Protein AF-A0A967CZK1-F1 (afdb_monomer_lite)

Structure (mmCIF, N/CA/C/O backbone):
data_AF-A0A967CZK1-F1
#
_entry.id   AF-A0A967CZK1-F1
#
loop_
_atom_site.group_PDB
_atom_site.id
_atom_site.type_symbol
_atom_site.label_atom_id
_atom_site.label_alt_id
_atom_site.label_comp_id
_atom_site.label_asym_id
_atom_site.label_entity_id
_atom_site.label_seq_id
_atom_site.pdbx_PDB_ins_code
_atom_site.Cartn_x
_atom_site.Cartn_y
_atom_site.Cartn_z
_atom_site.occupancy
_atom_site.B_iso_or_equiv
_atom_site.auth_seq_id
_atom_site.auth_comp_id
_atom_site.auth_asym_id
_atom_site.auth_atom_id
_atom_site.pdbx_PDB_model_num
ATOM 1 N N . MET A 1 1 ? 12.427 -15.627 -0.700 1.00 60.03 1 MET A N 1
ATOM 2 C CA . MET A 1 1 ? 11.035 -15.487 -1.178 1.00 60.03 1 MET A CA 1
ATOM 3 C C . MET A 1 1 ? 10.671 -14.025 -0.996 1.00 60.03 1 MET A C 1
ATOM 5 O O . MET A 1 1 ? 10.881 -13.523 0.099 1.00 60.03 1 MET A O 1
ATOM 9 N N . THR A 1 2 ? 10.289 -13.314 -2.055 1.00 72.50 2 THR A N 1
ATOM 10 C CA . THR A 1 2 ? 9.993 -11.878 -1.962 1.00 72.50 2 THR A CA 1
ATOM 11 C C . THR A 1 2 ? 8.768 -11.655 -1.083 1.00 72.50 2 THR A C 1
ATOM 13 O O . THR A 1 2 ? 7.706 -12.202 -1.367 1.00 72.50 2 THR A O 1
ATOM 16 N N . ASP A 1 3 ? 8.910 -10.856 -0.027 1.00 91.81 3 ASP A N 1
ATOM 17 C CA . ASP A 1 3 ? 7.783 -10.478 0.822 1.00 91.81 3 ASP A CA 1
ATOM 18 C C . ASP A 1 3 ? 7.037 -9.276 0.220 1.00 91.81 3 ASP A C 1
ATOM 20 O O . ASP A 1 3 ? 7.346 -8.109 0.482 1.00 91.81 3 ASP A O 1
ATOM 24 N N . TYR A 1 4 ? 6.060 -9.572 -0.639 1.00 96.31 4 TYR A N 1
ATOM 25 C CA . TYR A 1 4 ? 5.201 -8.559 -1.252 1.00 96.31 4 TYR A CA 1
ATOM 26 C C . TYR A 1 4 ? 4.310 -7.840 -0.234 1.00 96.31 4 TYR A C 1
ATOM 28 O O . TYR A 1 4 ? 3.977 -6.678 -0.459 1.00 96.31 4 TYR A O 1
ATOM 36 N N . ALA A 1 5 ? 3.955 -8.478 0.887 1.00 96.12 5 ALA A N 1
ATOM 37 C CA . ALA A 1 5 ? 3.138 -7.840 1.914 1.00 96.12 5 ALA A CA 1
ATOM 38 C C . ALA A 1 5 ? 3.919 -6.713 2.601 1.00 96.12 5 ALA A C 1
ATOM 40 O O . ALA A 1 5 ? 3.413 -5.595 2.689 1.00 96.12 5 ALA A O 1
ATOM 41 N N . THR A 1 6 ? 5.178 -6.960 2.978 1.00 96.25 6 THR A N 1
ATOM 42 C CA . THR A 1 6 ? 6.052 -5.913 3.534 1.00 96.25 6 THR A CA 1
ATOM 43 C C . THR A 1 6 ? 6.265 -4.767 2.542 1.00 96.25 6 THR A C 1
ATOM 45 O O . THR A 1 6 ? 6.120 -3.601 2.911 1.00 96.25 6 THR A O 1
ATOM 48 N N . ARG A 1 7 ? 6.531 -5.062 1.260 1.00 96.19 7 ARG A N 1
ATOM 49 C CA . ARG A 1 7 ? 6.691 -4.017 0.226 1.00 96.19 7 ARG A CA 1
ATOM 50 C C . ARG A 1 7 ? 5.408 -3.209 -0.005 1.00 96.19 7 ARG A C 1
ATOM 52 O O . ARG A 1 7 ? 5.482 -1.999 -0.211 1.00 96.19 7 ARG A O 1
ATOM 59 N N . ARG A 1 8 ? 4.238 -3.851 0.064 1.00 97.62 8 ARG A N 1
ATOM 60 C CA . ARG A 1 8 ? 2.933 -3.183 -0.030 1.00 97.62 8 ARG A CA 1
ATOM 61 C C . ARG A 1 8 ? 2.718 -2.216 1.125 1.00 97.62 8 ARG A C 1
ATOM 63 O O . ARG A 1 8 ? 2.349 -1.074 0.875 1.00 97.62 8 ARG A O 1
ATOM 70 N N . THR A 1 9 ? 2.999 -2.640 2.356 1.00 97.25 9 THR A N 1
ATOM 71 C CA . THR A 1 9 ? 2.926 -1.766 3.535 1.00 97.25 9 THR A CA 1
ATOM 72 C C . THR A 1 9 ? 3.866 -0.571 3.391 1.00 97.25 9 THR A C 1
ATOM 74 O O . THR A 1 9 ? 3.423 0.564 3.536 1.00 97.25 9 THR A O 1
ATOM 77 N N . MET A 1 10 ? 5.122 -0.801 2.989 1.00 96.81 10 MET A N 1
ATOM 78 C CA . MET A 1 10 ? 6.087 0.281 2.758 1.00 96.81 10 MET A CA 1
ATOM 79 C C . MET A 1 10 ? 5.598 1.290 1.712 1.00 96.81 10 MET A C 1
ATOM 81 O O . MET A 1 10 ? 5.675 2.493 1.949 1.00 96.81 10 MET A O 1
ATOM 85 N N . MET A 1 11 ? 5.067 0.830 0.575 1.00 97.44 11 MET A N 1
ATOM 86 C CA . MET A 1 11 ? 4.511 1.710 -0.461 1.00 97.44 11 MET A CA 1
ATOM 87 C C . MET A 1 11 ? 3.310 2.512 0.064 1.00 97.44 11 MET A C 1
ATOM 89 O O . MET A 1 11 ? 3.215 3.716 -0.176 1.00 97.44 11 MET A O 1
ATOM 93 N N . VAL A 1 12 ? 2.425 1.886 0.845 1.00 97.31 12 VAL A N 1
ATOM 94 C CA . VAL A 1 12 ? 1.290 2.587 1.459 1.00 97.31 12 VAL A CA 1
ATOM 95 C C . VAL A 1 12 ? 1.764 3.676 2.422 1.00 97.31 12 VAL A C 1
ATOM 97 O O . VAL A 1 12 ? 1.266 4.800 2.355 1.00 97.31 12 VAL A O 1
ATOM 100 N N . ASP A 1 13 ? 2.742 3.379 3.274 1.00 97.12 13 ASP A N 1
ATOM 101 C CA . ASP A 1 13 ? 3.243 4.328 4.270 1.00 97.12 13 ASP A CA 1
ATOM 102 C C . ASP A 1 13 ? 4.066 5.470 3.668 1.00 97.12 13 ASP A C 1
ATOM 104 O O . ASP A 1 13 ? 3.983 6.596 4.153 1.00 97.12 13 ASP A O 1
ATOM 108 N N . THR A 1 14 ? 4.839 5.202 2.614 1.00 95.94 14 THR A N 1
ATOM 109 C CA . THR A 1 14 ? 5.792 6.177 2.053 1.00 95.94 14 THR A CA 1
ATOM 110 C C . THR A 1 14 ? 5.271 6.939 0.840 1.00 95.94 14 THR A C 1
ATOM 112 O O . THR A 1 14 ? 5.761 8.031 0.573 1.00 95.94 14 THR A O 1
ATOM 115 N N . GLN A 1 15 ? 4.284 6.406 0.113 1.00 96.19 15 GLN A N 1
ATOM 116 C CA . GLN A 1 15 ? 3.783 7.018 -1.125 1.00 96.19 15 GLN A CA 1
ATOM 117 C C . GLN A 1 15 ? 2.295 7.362 -1.036 1.00 96.19 15 GLN A C 1
ATOM 119 O O . GLN A 1 15 ? 1.894 8.468 -1.389 1.00 96.19 15 GLN A O 1
ATOM 124 N N . ILE A 1 16 ? 1.457 6.448 -0.536 1.00 96.12 16 ILE A N 1
ATOM 125 C CA . ILE A 1 16 ? -0.005 6.631 -0.561 1.00 96.12 16 ILE A CA 1
ATOM 126 C C . ILE A 1 16 ? -0.480 7.572 0.547 1.00 96.12 16 ILE A C 1
ATOM 128 O O . ILE A 1 16 ? -1.159 8.555 0.260 1.00 96.12 16 ILE A O 1
ATOM 132 N N . ARG A 1 17 ? -0.124 7.300 1.808 1.00 96.81 17 ARG A N 1
ATOM 133 C CA . ARG A 1 17 ? -0.556 8.125 2.951 1.00 96.81 17 ARG A CA 1
ATOM 134 C C . ARG A 1 17 ? -0.042 9.571 2.879 1.00 96.81 17 ARG A C 1
ATOM 136 O O . ARG A 1 17 ? -0.837 10.456 3.184 1.00 96.81 17 ARG A O 1
ATOM 143 N N . PRO A 1 18 ? 1.210 9.842 2.450 1.00 96.75 18 PRO A N 1
ATOM 144 C CA . PRO A 1 18 ? 1.694 11.212 2.262 1.00 96.75 18 PRO A CA 1
ATOM 145 C C . PRO A 1 18 ? 1.011 11.965 1.114 1.00 96.75 18 PRO A C 1
ATOM 147 O O . PRO A 1 18 ? 1.041 13.188 1.100 1.00 96.75 18 PRO A O 1
ATOM 150 N N . SER A 1 19 ? 0.370 11.257 0.179 1.00 96.69 19 SER A N 1
ATOM 151 C CA . SER A 1 19 ? -0.372 11.847 -0.946 1.00 96.69 19 SER A CA 1
ATOM 152 C C . SER A 1 19 ? -1.837 12.152 -0.587 1.00 96.69 19 SER A C 1
ATOM 154 O O . SER A 1 19 ? -2.743 11.894 -1.378 1.00 96.69 19 SER A O 1
ATOM 156 N N . ASP A 1 20 ? -2.086 12.625 0.638 1.00 97.56 20 AS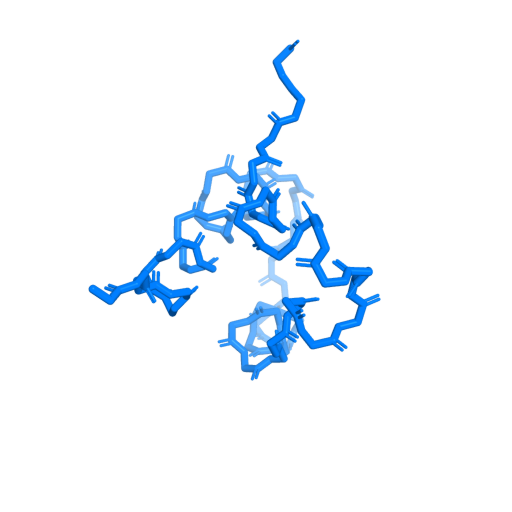P A N 1
ATOM 157 C CA . ASP A 1 20 ? -3.406 12.996 1.181 1.00 97.56 20 ASP A CA 1
ATOM 158 C C . ASP A 1 20 ? -4.486 11.890 1.181 1.00 97.56 20 ASP A C 1
ATOM 160 O O . ASP A 1 20 ? -5.682 12.144 1.375 1.00 97.56 20 ASP A O 1
ATOM 164 N N . VAL A 1 21 ? -4.095 10.619 1.046 1.00 97.62 21 VAL A N 1
ATOM 165 C CA . VAL A 1 21 ? -5.021 9.488 1.185 1.00 97.62 21 VAL A CA 1
ATOM 166 C C . VAL A 1 21 ? -5.251 9.197 2.666 1.00 97.62 21 VAL A C 1
ATOM 168 O O . VAL A 1 21 ? -4.526 8.431 3.298 1.00 97.62 21 VAL A O 1
ATOM 171 N N . THR A 1 22 ? -6.295 9.806 3.225 1.00 96.56 22 THR A N 1
ATOM 172 C CA . THR A 1 22 ? -6.604 9.748 4.668 1.00 96.56 22 THR A CA 1
ATOM 173 C C . THR A 1 22 ? -7.752 8.805 5.029 1.00 96.56 22 THR A C 1
ATOM 175 O O . THR A 1 22 ? -7.875 8.378 6.177 1.00 96.56 22 THR A O 1
ATOM 178 N N . LYS A 1 23 ? -8.608 8.440 4.067 1.00 98.31 23 LYS A N 1
ATOM 179 C CA . LYS A 1 23 ? -9.772 7.580 4.326 1.00 98.31 23 LYS A CA 1
ATOM 180 C C . LYS A 1 23 ? -9.326 6.148 4.626 1.00 98.31 23 LYS A C 1
ATOM 182 O O . LYS A 1 23 ? -8.848 5.448 3.733 1.00 98.31 23 LYS A O 1
ATOM 187 N N . PHE A 1 24 ? -9.577 5.675 5.848 1.00 97.06 24 PHE A N 1
ATOM 188 C CA . PHE A 1 24 ? -9.228 4.310 6.264 1.00 97.06 24 PHE A CA 1
ATOM 189 C C . PHE A 1 24 ? -9.757 3.197 5.347 1.00 97.06 24 PHE A C 1
ATOM 191 O O . PHE A 1 24 ? -8.991 2.271 5.083 1.00 97.06 24 PHE A O 1
ATOM 198 N N . PRO A 1 25 ? -10.981 3.274 4.780 1.00 98.38 25 PRO A N 1
ATOM 199 C CA . PRO A 1 25 ? -11.428 2.266 3.817 1.00 98.38 25 PRO A CA 1
ATOM 200 C C . PRO A 1 25 ? -10.536 2.170 2.569 1.00 98.38 25 PRO A C 1
ATOM 202 O O . PRO A 1 25 ? -10.294 1.074 2.072 1.00 98.38 25 PRO A O 1
ATOM 205 N N . ILE A 1 26 ? -9.994 3.296 2.089 1.00 97.88 26 I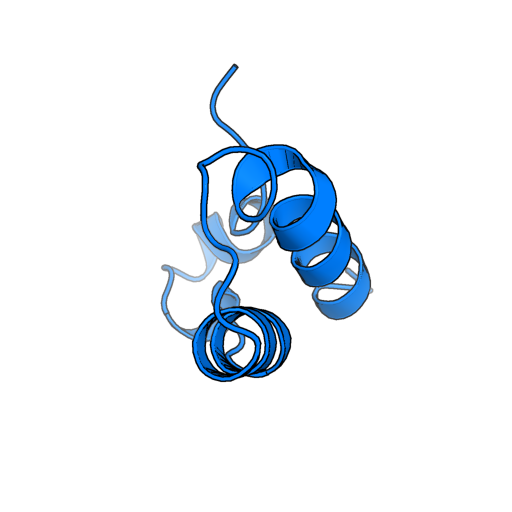LE A N 1
ATOM 206 C CA . ILE A 1 26 ? -9.098 3.322 0.923 1.00 97.88 26 ILE A CA 1
ATOM 207 C C . ILE A 1 26 ? -7.736 2.728 1.294 1.00 97.88 26 ILE A C 1
ATOM 209 O O . ILE A 1 26 ? -7.225 1.870 0.580 1.00 97.88 26 ILE A O 1
ATOM 213 N N . ILE A 1 27 ? -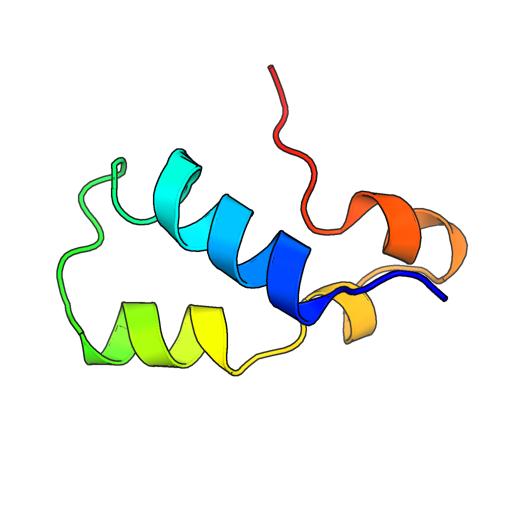7.171 3.125 2.438 1.00 98.19 27 ILE A N 1
ATOM 214 C CA . ILE A 1 27 ? -5.898 2.579 2.937 1.00 98.19 27 ILE A CA 1
ATOM 215 C C . ILE A 1 27 ? -6.004 1.057 3.131 1.00 98.19 27 ILE A C 1
ATOM 217 O O . ILE A 1 27 ? -5.127 0.311 2.701 1.00 98.19 27 ILE A O 1
ATOM 221 N N . SER A 1 28 ? -7.104 0.583 3.722 1.00 98.31 28 SER A N 1
ATOM 222 C CA . SER A 1 28 ? -7.363 -0.845 3.929 1.00 98.31 28 SER A CA 1
ATOM 223 C C . SER A 1 28 ? -7.448 -1.620 2.609 1.00 98.31 28 SER A C 1
ATOM 225 O O . SER A 1 28 ? -6.863 -2.700 2.490 1.00 98.31 28 SER A O 1
ATOM 227 N N . ALA A 1 29 ? -8.094 -1.053 1.586 1.00 98.38 29 ALA A N 1
ATOM 228 C CA . ALA A 1 29 ? -8.112 -1.644 0.250 1.00 98.38 29 ALA A CA 1
ATOM 229 C C . ALA A 1 29 ? -6.693 -1.746 -0.341 1.00 98.38 29 ALA A C 1
ATOM 231 O O . ALA A 1 29 ? -6.290 -2.807 -0.814 1.00 98.38 29 ALA A O 1
ATOM 232 N N . MET A 1 30 ? -5.890 -0.685 -0.233 1.00 97.88 30 MET A N 1
ATOM 233 C CA . MET A 1 30 ? -4.510 -0.673 -0.741 1.00 97.88 30 MET A CA 1
ATOM 234 C C . MET A 1 30 ? -3.587 -1.658 -0.003 1.00 97.88 30 MET A C 1
ATOM 236 O O . MET A 1 30 ? -2.655 -2.181 -0.606 1.00 97.88 30 MET A O 1
ATOM 240 N N . LEU A 1 31 ? -3.854 -1.954 1.275 1.00 98.00 31 LEU A N 1
ATOM 241 C CA . LEU A 1 31 ? -3.116 -2.948 2.069 1.00 98.00 31 LEU A CA 1
ATOM 242 C C . LEU A 1 31 ? -3.571 -4.397 1.840 1.00 98.00 31 LEU A C 1
ATOM 244 O O .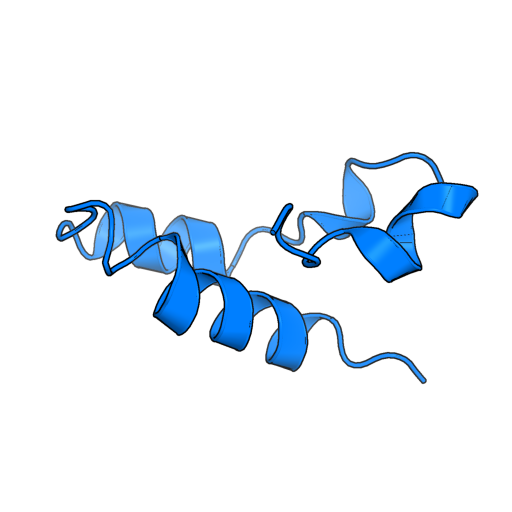 LEU A 1 31 ? -2.834 -5.321 2.192 1.00 98.00 31 LEU A O 1
ATOM 248 N N . SER A 1 32 ? -4.763 -4.612 1.283 1.00 97.75 32 SER A N 1
ATOM 249 C CA . SER A 1 32 ? -5.348 -5.948 1.096 1.00 97.75 32 SER A CA 1
ATOM 250 C C . SER A 1 32 ? -5.279 -6.440 -0.347 1.00 97.75 32 SER A C 1
ATOM 252 O O . SER A 1 32 ? -5.148 -7.645 -0.561 1.00 97.75 32 SER A O 1
ATOM 254 N N . VAL A 1 33 ? -5.309 -5.542 -1.335 1.00 98.00 33 VAL A N 1
ATOM 255 C CA . VAL A 1 33 ? -5.263 -5.909 -2.756 1.00 98.00 33 VAL A CA 1
ATOM 256 C C . VAL A 1 33 ? -3.807 -6.131 -3.211 1.00 98.00 33 VAL A C 1
ATOM 258 O O . VAL A 1 33 ? -3.014 -5.186 -3.222 1.00 98.00 33 VAL A O 1
ATOM 261 N N . PRO A 1 34 ? -3.418 -7.356 -3.619 1.00 97.44 34 PRO A N 1
ATOM 262 C CA . PRO A 1 34 ? -2.056 -7.670 -4.055 1.00 97.44 34 PRO A CA 1
ATOM 263 C C . PRO A 1 34 ? -1.781 -7.148 -5.471 1.00 97.44 34 PRO A C 1
ATOM 265 O O . PRO A 1 34 ? -2.081 -7.811 -6.467 1.00 97.44 34 PRO A O 1
ATOM 268 N N . ARG A 1 35 ? -1.188 -5.953 -5.574 1.00 97.31 35 ARG A N 1
ATOM 269 C CA . ARG A 1 35 ? -0.838 -5.299 -6.849 1.00 97.31 35 ARG A CA 1
ATOM 270 C C . ARG A 1 35 ? 0.031 -6.183 -7.756 1.00 97.31 35 ARG A C 1
ATOM 272 O O . ARG A 1 35 ? -0.121 -6.131 -8.975 1.00 97.31 35 ARG A O 1
ATOM 279 N N . GLU A 1 36 ? 0.890 -7.033 -7.192 1.00 97.25 36 GLU A N 1
ATOM 280 C CA . GLU A 1 36 ? 1.754 -7.978 -7.914 1.00 97.25 36 GLU A CA 1
ATOM 281 C C . GLU A 1 36 ? 0.979 -8.990 -8.777 1.00 97.25 36 GLU A C 1
ATOM 283 O O . GLU A 1 36 ? 1.512 -9.512 -9.758 1.00 97.25 36 GLU A O 1
ATOM 288 N N . ASN A 1 37 ? -0.297 -9.240 -8.475 1.00 97.25 37 ASN A N 1
ATOM 289 C CA . ASN A 1 37 ? -1.127 -10.138 -9.275 1.00 97.25 37 ASN A CA 1
ATOM 290 C C . ASN A 1 37 ? -1.612 -9.498 -10.583 1.00 97.25 37 ASN A C 1
ATOM 292 O O . ASN A 1 37 ? -1.982 -10.222 -11.505 1.00 97.25 37 ASN A O 1
ATOM 296 N N . PHE A 1 38 ? -1.560 -8.168 -10.682 1.00 97.19 38 PHE A N 1
ATOM 297 C CA . PHE A 1 38 ? -2.116 -7.389 -11.792 1.00 97.19 38 PHE A CA 1
ATOM 298 C C . PHE A 1 38 ? -1.044 -6.792 -12.713 1.00 97.19 38 PHE A C 1
ATOM 300 O O . PHE A 1 38 ? -1.362 -6.040 -13.631 1.00 97.19 38 PHE A O 1
ATOM 307 N N . VAL A 1 39 ? 0.229 -7.129 -12.491 1.00 95.00 39 VAL A N 1
ATOM 308 C CA . VAL A 1 39 ? 1.338 -6.751 -13.376 1.00 95.00 39 VAL A CA 1
ATOM 309 C C . VAL A 1 39 ? 1.849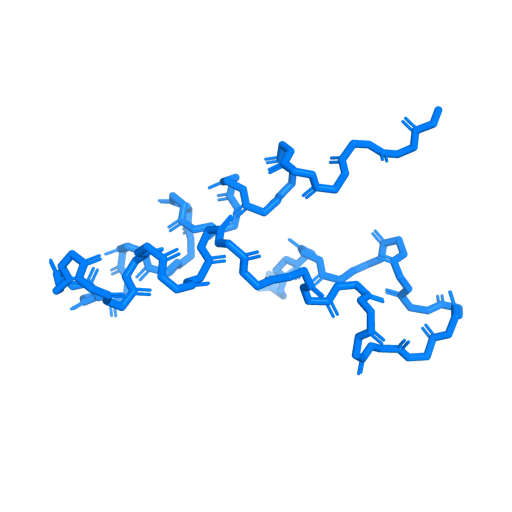 -7.966 -14.159 1.00 95.00 39 VAL A C 1
ATOM 311 O O . VAL A 1 39 ? 1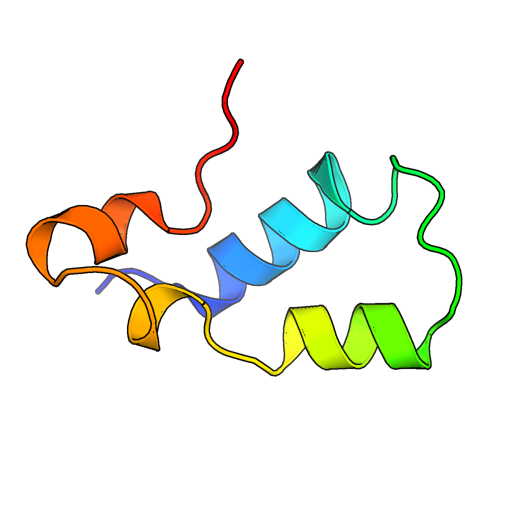.745 -9.102 -13.679 1.00 95.00 39 VAL A O 1
ATOM 314 N N . PRO A 1 40 ? 2.450 -7.758 -15.348 1.00 97.44 40 PRO A N 1
ATOM 315 C CA . PRO A 1 40 ? 3.159 -8.814 -16.062 1.00 97.44 40 PRO A CA 1
ATOM 316 C C . PRO A 1 40 ? 4.168 -9.531 -15.162 1.00 97.44 40 PRO A C 1
ATOM 318 O O . PRO A 1 40 ? 4.790 -8.915 -14.295 1.00 97.44 40 PRO A O 1
ATOM 321 N N . ARG A 1 41 ? 4.373 -10.836 -15.382 1.00 95.00 41 ARG A N 1
ATOM 322 C CA . ARG A 1 41 ? 5.223 -11.676 -14.517 1.00 95.00 41 ARG A CA 1
ATOM 323 C C . ARG A 1 41 ? 6.625 -11.092 -14.306 1.00 95.00 41 ARG A C 1
ATOM 325 O O . ARG A 1 41 ? 7.127 -11.114 -13.189 1.00 95.00 41 ARG A O 1
ATOM 332 N N . ASN A 1 42 ? 7.226 -10.536 -15.356 1.00 95.25 42 ASN A N 1
ATOM 333 C CA . ASN A 1 42 ? 8.551 -9.909 -15.317 1.00 95.25 42 ASN A CA 1
ATOM 334 C C . ASN A 1 42 ? 8.599 -8.580 -14.540 1.00 95.25 42 ASN A C 1
ATOM 336 O O . ASN A 1 42 ? 9.685 -8.097 -14.247 1.00 95.25 42 ASN A O 1
ATOM 340 N N . LYS A 1 43 ? 7.448 -7.994 -14.195 1.00 94.81 43 LYS A N 1
ATOM 341 C CA . LYS A 1 43 ? 7.337 -6.752 -13.417 1.00 94.81 43 LYS A CA 1
ATOM 342 C C . LYS A 1 43 ? 6.907 -6.973 -11.966 1.00 94.81 43 LYS A C 1
ATOM 344 O O . LYS A 1 43 ? 6.868 -6.010 -11.209 1.00 94.81 43 LYS A O 1
ATOM 349 N N . ARG A 1 44 ? 6.609 -8.210 -11.545 1.00 95.31 44 ARG A N 1
ATOM 350 C CA . ARG A 1 44 ? 6.140 -8.496 -10.173 1.00 95.31 44 ARG A CA 1
ATOM 351 C C . ARG A 1 44 ? 7.127 -8.057 -9.102 1.00 95.31 44 ARG A C 1
ATOM 353 O O . ARG A 1 44 ? 6.726 -7.440 -8.124 1.00 95.31 44 ARG A O 1
ATOM 360 N N . GLU A 1 45 ? 8.419 -8.281 -9.327 1.00 93.50 45 GLU A N 1
ATOM 361 C CA . GLU A 1 45 ? 9.465 -7.840 -8.397 1.00 93.50 45 GLU A CA 1
ATOM 362 C C . GLU A 1 45 ? 9.510 -6.317 -8.219 1.00 93.50 45 GLU A C 1
ATOM 364 O O . GLU A 1 45 ? 9.853 -5.834 -7.142 1.00 93.50 45 GLU A O 1
ATOM 369 N N . ALA A 1 46 ? 9.088 -5.571 -9.240 1.00 93.25 46 ALA A N 1
ATOM 370 C CA . ALA A 1 46 ? 9.032 -4.116 -9.253 1.00 93.25 46 ALA A CA 1
ATOM 371 C C . ALA A 1 46 ? 7.667 -3.534 -8.855 1.00 93.25 46 ALA A C 1
ATOM 373 O O . ALA A 1 46 ? 7.506 -2.319 -8.868 1.00 93.25 46 ALA A O 1
ATOM 374 N N . ALA A 1 47 ? 6.677 -4.361 -8.496 1.00 95.50 47 ALA A N 1
ATOM 375 C CA . ALA A 1 47 ? 5.281 -3.929 -8.359 1.00 95.50 47 ALA A CA 1
ATOM 376 C C . ALA A 1 47 ? 5.045 -2.803 -7.332 1.00 95.50 47 ALA A C 1
ATOM 378 O O . ALA A 1 47 ? 4.043 -2.093 -7.438 1.00 95.50 47 ALA A O 1
ATOM 379 N N . TYR A 1 48 ? 5.956 -2.653 -6.367 1.00 95.94 48 TYR A N 1
ATOM 380 C CA . TYR A 1 48 ? 5.889 -1.705 -5.250 1.00 95.94 48 TYR A CA 1
ATOM 381 C C . TYR A 1 48 ? 7.072 -0.728 -5.209 1.00 95.94 48 TYR A C 1
ATOM 383 O O . TYR A 1 48 ? 7.269 -0.051 -4.203 1.00 95.94 48 TYR A O 1
ATOM 391 N N . MET A 1 49 ? 7.888 -0.679 -6.266 1.00 90.88 49 MET A N 1
ATOM 392 C CA . MET A 1 49 ? 8.926 0.345 -6.380 1.00 90.88 49 MET A CA 1
ATOM 393 C C . MET A 1 49 ? 8.274 1.680 -6.757 1.00 90.88 49 MET A C 1
ATOM 395 O O . MET A 1 49 ? 7.371 1.705 -7.592 1.00 90.88 49 MET A O 1
ATOM 399 N N . GLY A 1 50 ? 8.698 2.766 -6.109 1.00 79.50 50 GLY A N 1
ATOM 400 C CA . GLY A 1 50 ? 8.357 4.121 -6.543 1.00 79.50 50 GLY A CA 1
ATOM 401 C C . GLY A 1 50 ? 9.261 4.554 -7.694 1.00 79.50 50 GLY A C 1
ATOM 402 O O . GLY A 1 50 ? 10.406 4.105 -7.765 1.00 79.50 50 GLY A O 1
ATOM 403 N N . ASP A 1 51 ? 8.754 5.418 -8.568 1.00 67.56 51 ASP A N 1
ATOM 404 C CA . ASP A 1 51 ? 9.621 6.246 -9.407 1.00 67.56 51 ASP A CA 1
ATOM 405 C C . ASP A 1 51 ? 10.186 7.352 -8.507 1.00 67.56 51 ASP A C 1
ATOM 407 O O . ASP A 1 51 ? 9.418 8.085 -7.882 1.00 67.56 51 ASP A O 1
ATOM 411 N N . ASN A 1 52 ? 11.513 7.417 -8.391 1.00 52.25 52 ASN A N 1
ATOM 412 C CA . ASN A 1 52 ? 12.208 8.594 -7.863 1.00 52.25 52 ASN A CA 1
ATOM 413 C C . ASN A 1 52 ? 12.456 9.575 -9.005 1.00 52.25 52 ASN A C 1
ATOM 415 O O . ASN A 1 52 ? 12.965 9.109 -10.051 1.00 52.25 52 ASN A O 1
#

Sequence (52 aa):
MTDYATRRTMMVDTQIRPSDVTKFPIISAMLSVPRENFVPRNKREAAYMGDN

pLDDT: mean 93.63, std 9.49, range [52.25, 98.38]

Radius of gyration: 11.16 Å; chains: 1; bounding box: 24×28×22 Å

Foldseek 3Di:
DDDQLVLLVVLLVPPVVVVVNDDPVVSVCSNPDRQLVVDDVVCSVVSRPDDD

Secondary structure (DSSP, 8-state):
---HHHHHHHHIIIIITTTT---HHHHHHHHHS-GGGGS-GGGGGGTTPPP-